Protein AF-A0A819Q298-F1 (afdb_monomer_lite)

Organism: NCBI:txid392033

Radius of gyration: 18.55 Å; chains: 1; bounding box: 56×36×44 Å

Foldseek 3Di:
DDDDDDDDPPPPDDDPPPQDAQDFFAAFQDDPVVPQAPQNPPPDAGKKKAKDWDCVFFPFKWKQFPVGIDGRIDHDHRVLDDDNVDPDPVPPRDGGDMDMDRPGGHAPDKIKIKMAIGTPPFDDDPVVCGRMDIDIDHHHDDDD

Sequence (144 aa):
MLSRNGLDPYVKSLNQYLRIVDFVPKPGYVSEDEHAFKSAQCRSSSSAIAYQADVDNIKNITYISENGHDNNCSSLETKWFPYENKKKRQDVYQAPYVWIQFNQVKPNVLINVICRVFDANINFDKKSSRALTRFQIYIKDIPK

InterPro domains:
  IPR000402 Sodium/potassium-transporting ATPase subunit beta [PF00287] (19-136)
  IPR000402 Sodium/potassium-transporting ATPase subunit beta [PTHR11523] (19-138)
  IPR038702 Sodium/potassium-transporting ATPase subunit beta superfamily [G3DSA:2.60.40.1660] (9-141)

pLDDT: mean 72.94, std 17.94, range [29.62, 95.0]

Secondary structure (DSSP, 8-state):
--------TT---S------BT----B----TTSTT---TT--SSSSEEEE-S-TTTB--EEEEETTEEESS-EE--GGG--B----STTS-------EEEESSB-TTSEEEEEEEEEBTT---BTTTTBTEEEEEEE------

Structure (mmCIF, N/CA/C/O backbone):
data_AF-A0A819Q298-F1
#
_entry.id   AF-A0A819Q298-F1
#
loop_
_atom_site.group_PDB
_atom_site.id
_atom_site.type_symbol
_atom_site.label_atom_id
_atom_site.label_alt_id
_atom_site.label_comp_id
_atom_site.label_asym_id
_atom_site.label_entity_id
_atom_site.label_seq_id
_atom_site.pdbx_PDB_ins_code
_atom_site.Cartn_x
_atom_site.Cartn_y
_atom_site.Cartn_z
_atom_site.occupancy
_atom_site.B_iso_or_equiv
_atom_site.auth_seq_id
_atom_site.auth_comp_id
_atom_site.auth_asym_id
_atom_site.auth_atom_id
_atom_site.pdbx_PDB_model_num
ATOM 1 N N . MET A 1 1 ? 41.895 -5.868 27.179 1.00 38.75 1 MET A N 1
ATOM 2 C CA . MET A 1 1 ? 41.358 -4.608 26.621 1.00 38.75 1 MET A CA 1
ATOM 3 C C . MET A 1 1 ? 39.848 -4.740 26.438 1.00 38.75 1 MET A C 1
ATOM 5 O O . MET A 1 1 ? 39.402 -5.482 25.576 1.00 38.75 1 MET A O 1
ATOM 9 N N . LEU A 1 2 ? 39.091 -4.076 27.316 1.00 29.62 2 LEU A N 1
ATOM 10 C CA . LEU A 1 2 ? 37.698 -3.621 27.133 1.00 29.62 2 LEU A CA 1
ATOM 11 C C . LEU A 1 2 ? 37.636 -2.710 25.876 1.00 29.62 2 LEU A C 1
ATOM 13 O O . LEU A 1 2 ? 38.669 -2.150 25.535 1.00 29.62 2 LEU A O 1
ATOM 17 N N . SER A 1 3 ? 36.549 -2.381 25.174 1.00 29.72 3 SER A N 1
ATOM 18 C CA . SER A 1 3 ? 35.118 -2.708 25.139 1.00 29.72 3 SER A CA 1
ATOM 19 C C . SER A 1 3 ? 34.510 -1.800 24.039 1.00 29.72 3 SER A C 1
ATOM 21 O O . SER A 1 3 ? 34.910 -0.647 23.952 1.00 29.72 3 SER A O 1
ATOM 23 N N . ARG A 1 4 ? 33.495 -2.302 23.312 1.00 35.47 4 ARG A N 1
ATOM 24 C CA . ARG A 1 4 ? 32.351 -1.598 22.669 1.00 35.47 4 ARG A CA 1
ATOM 25 C C . ARG A 1 4 ? 32.593 -0.475 21.642 1.00 35.47 4 ARG A C 1
ATOM 27 O O . ARG A 1 4 ? 33.089 0.593 21.960 1.00 35.47 4 ARG A O 1
ATOM 34 N N . ASN A 1 5 ? 32.046 -0.694 20.444 1.00 35.88 5 ASN A N 1
ATOM 35 C CA . ASN A 1 5 ? 30.831 -0.039 19.916 1.00 35.88 5 ASN A CA 1
ATOM 36 C C . ASN A 1 5 ? 30.351 -0.929 18.746 1.00 35.88 5 ASN A C 1
ATOM 38 O O . ASN A 1 5 ? 31.042 -1.049 17.746 1.00 35.88 5 ASN A O 1
ATOM 42 N N . GLY A 1 6 ? 29.289 -1.729 18.843 1.00 38.28 6 GLY A N 1
ATOM 43 C CA . GLY A 1 6 ? 27.960 -1.336 19.300 1.00 38.28 6 GLY A CA 1
ATOM 44 C C . GLY A 1 6 ? 27.120 -0.836 18.121 1.00 38.28 6 GLY A C 1
ATOM 45 O O . GLY A 1 6 ? 26.583 0.259 18.196 1.00 38.28 6 GLY A O 1
ATOM 46 N N . LEU A 1 7 ? 27.051 -1.595 17.020 1.00 33.22 7 LEU A N 1
ATOM 47 C CA . LEU A 1 7 ? 26.022 -1.390 16.001 1.00 33.22 7 LEU A CA 1
ATOM 48 C C . LEU A 1 7 ? 24.908 -2.394 16.267 1.00 33.22 7 LEU A C 1
ATOM 50 O O . LEU A 1 7 ? 25.016 -3.580 15.964 1.00 33.22 7 LEU A O 1
ATOM 54 N N . ASP A 1 8 ? 23.874 -1.882 16.915 1.00 36.47 8 ASP A N 1
ATOM 55 C CA . ASP A 1 8 ? 22.599 -2.540 17.122 1.00 36.47 8 ASP A CA 1
ATOM 56 C C . ASP A 1 8 ? 21.998 -2.970 15.762 1.00 36.47 8 ASP A C 1
ATOM 58 O O . ASP A 1 8 ? 21.780 -2.117 14.894 1.00 36.47 8 ASP A O 1
ATOM 62 N N . PRO A 1 9 ? 21.745 -4.269 15.512 1.00 38.41 9 PRO A N 1
ATOM 63 C CA . PRO A 1 9 ? 21.144 -4.724 14.260 1.00 38.41 9 PRO A CA 1
ATOM 64 C C . PRO A 1 9 ? 19.657 -4.343 14.118 1.00 38.41 9 PRO A C 1
ATOM 66 O O . PRO A 1 9 ? 19.080 -4.581 13.056 1.00 38.41 9 PRO A O 1
ATOM 69 N N . TYR A 1 10 ? 19.033 -3.734 15.134 1.00 34.03 10 TYR A N 1
ATOM 70 C CA . TYR A 1 10 ? 17.594 -3.451 15.154 1.00 34.03 10 TYR A CA 1
ATOM 71 C C . TYR A 1 10 ? 17.153 -2.094 14.574 1.00 34.03 10 TYR A C 1
ATOM 73 O O . TYR A 1 10 ? 15.957 -1.810 14.550 1.00 34.03 10 TYR A O 1
ATOM 81 N N . VAL A 1 11 ? 18.061 -1.285 14.008 1.00 34.00 11 VAL A N 1
ATOM 82 C CA . VAL A 1 11 ? 17.717 0.023 13.399 1.00 34.00 11 VAL A CA 1
ATOM 83 C C . VAL A 1 11 ? 18.190 0.137 11.939 1.00 34.00 11 VAL A C 1
ATOM 85 O O . VAL A 1 11 ? 18.736 1.147 11.508 1.00 34.00 11 VAL A O 1
ATOM 88 N N . LYS A 1 12 ? 17.921 -0.882 11.109 1.00 34.84 12 LYS A N 1
ATOM 89 C CA . LYS A 1 12 ? 17.693 -0.680 9.655 1.00 34.84 12 LYS A CA 1
ATOM 90 C C . LYS A 1 12 ? 16.211 -0.388 9.406 1.00 34.84 12 LYS A C 1
ATOM 92 O O . LYS A 1 12 ? 15.540 -1.028 8.600 1.00 34.84 12 LYS A O 1
ATOM 97 N N . SER A 1 13 ? 15.708 0.561 10.192 1.00 34.03 13 SER A N 1
ATOM 98 C CA . SER A 1 13 ? 14.355 1.084 10.141 1.00 34.03 13 SER A CA 1
ATOM 99 C C . SER A 1 13 ? 14.095 1.773 8.805 1.00 34.03 13 SER A C 1
ATOM 101 O O . SER A 1 13 ? 14.935 2.545 8.345 1.00 34.03 13 SER A O 1
ATOM 103 N N . LEU A 1 14 ? 12.879 1.564 8.297 1.00 33.03 14 LEU A N 1
ATOM 104 C CA . LEU A 1 14 ? 12.212 2.296 7.218 1.00 33.03 14 LEU A CA 1
ATOM 105 C C . LEU A 1 14 ? 12.690 1.946 5.806 1.00 33.03 14 LEU A C 1
ATOM 107 O O . LEU A 1 14 ? 13.688 2.465 5.322 1.00 33.03 14 LEU A O 1
ATOM 111 N N . ASN A 1 15 ? 11.898 1.094 5.142 1.00 38.88 15 ASN A N 1
ATOM 112 C CA . ASN A 1 15 ? 11.551 1.190 3.722 1.00 38.88 15 ASN A CA 1
ATOM 113 C C . ASN A 1 15 ? 12.543 2.014 2.889 1.00 38.88 15 ASN A C 1
ATOM 115 O O . ASN A 1 15 ? 12.305 3.185 2.593 1.00 38.88 15 ASN A O 1
ATOM 119 N N . GLN A 1 16 ? 13.646 1.387 2.473 1.00 42.81 16 GLN A N 1
ATOM 120 C CA . GLN A 1 16 ? 14.350 1.849 1.284 1.00 42.81 16 GLN A CA 1
ATOM 121 C C . GLN A 1 16 ? 13.300 1.938 0.177 1.00 42.81 16 GLN A C 1
ATOM 123 O O . GLN A 1 16 ? 12.761 0.910 -0.225 1.00 42.81 16 GLN A O 1
ATOM 128 N N . TYR A 1 17 ? 12.969 3.158 -0.252 1.00 56.78 17 TYR A N 1
ATOM 129 C CA . TYR A 1 17 ? 12.128 3.429 -1.414 1.00 56.78 17 TYR A CA 1
ATOM 130 C C . TYR A 1 17 ? 12.553 2.487 -2.537 1.00 56.78 17 TYR A C 1
ATOM 132 O O . TYR A 1 17 ? 13.643 2.653 -3.094 1.00 56.78 17 TYR A O 1
ATOM 140 N N . LEU A 1 18 ? 11.746 1.456 -2.798 1.00 68.25 18 LEU A N 1
ATOM 141 C CA . LEU A 1 18 ? 12.143 0.335 -3.639 1.00 68.25 18 LEU A CA 1
ATOM 142 C C . LEU A 1 18 ? 12.014 0.769 -5.101 1.00 68.25 18 LEU A C 1
ATOM 144 O O . LEU A 1 18 ? 11.052 0.466 -5.795 1.00 68.25 18 LEU A O 1
ATOM 148 N N . ARG A 1 19 ? 12.974 1.585 -5.534 1.00 76.81 19 ARG A N 1
ATOM 149 C CA . ARG A 1 19 ? 13.124 2.063 -6.903 1.00 76.81 19 ARG A CA 1
ATOM 150 C C . ARG A 1 19 ? 13.991 1.059 -7.643 1.00 76.81 19 ARG A C 1
ATOM 152 O O . ARG A 1 19 ? 15.206 1.028 -7.454 1.00 76.81 19 ARG A O 1
ATOM 159 N N . ILE A 1 20 ? 13.352 0.213 -8.440 1.00 81.38 20 ILE A N 1
ATOM 160 C CA . ILE A 1 20 ? 14.034 -0.766 -9.283 1.00 81.38 20 ILE A CA 1
ATOM 161 C C . ILE A 1 20 ? 14.233 -0.128 -10.655 1.00 81.38 20 ILE A C 1
ATOM 163 O O . ILE A 1 20 ? 13.277 0.361 -11.256 1.00 81.38 20 ILE A O 1
ATOM 167 N N . VAL A 1 21 ? 15.481 -0.099 -11.119 1.00 83.44 21 VAL A N 1
ATOM 168 C CA . VAL A 1 21 ? 15.818 0.454 -12.435 1.00 83.44 21 VAL A CA 1
ATOM 169 C C . VAL A 1 21 ? 15.146 -0.384 -13.520 1.00 83.44 21 VAL A C 1
ATOM 171 O O . VAL A 1 21 ? 15.132 -1.608 -13.410 1.00 83.44 21 VAL A O 1
ATOM 174 N N . ASP A 1 22 ? 14.552 0.274 -14.516 1.00 84.81 22 ASP A N 1
ATOM 175 C CA . ASP A 1 22 ? 13.871 -0.363 -15.658 1.00 84.81 22 ASP A CA 1
ATOM 176 C C . ASP A 1 22 ? 12.652 -1.234 -15.297 1.00 84.81 22 ASP A C 1
ATOM 178 O O . ASP A 1 22 ? 12.105 -1.952 -16.135 1.00 84.81 22 ASP A O 1
ATOM 182 N N . PHE A 1 23 ? 12.172 -1.158 -14.053 1.00 86.88 23 PHE A N 1
ATOM 183 C CA . PHE A 1 23 ? 10.970 -1.870 -13.637 1.00 86.88 23 PHE A CA 1
ATOM 184 C C . PHE A 1 23 ? 9.710 -1.160 -14.124 1.00 86.88 23 PHE A C 1
ATOM 186 O O . PHE A 1 23 ? 9.502 0.016 -13.831 1.00 86.88 23 PHE A O 1
ATOM 193 N N . VAL A 1 24 ? 8.836 -1.912 -14.793 1.00 86.50 24 VAL A N 1
ATOM 194 C CA . VAL A 1 24 ? 7.497 -1.470 -15.191 1.00 86.50 24 VAL A CA 1
ATOM 195 C C . VAL A 1 24 ? 6.469 -2.429 -14.584 1.00 86.50 24 VAL A C 1
ATOM 197 O O . VAL A 1 24 ? 6.523 -3.621 -14.903 1.00 86.50 24 VAL A O 1
ATOM 200 N N . PRO A 1 25 ? 5.553 -1.961 -13.716 1.00 84.50 25 PRO A N 1
ATOM 201 C CA . PRO A 1 25 ? 4.509 -2.803 -13.138 1.00 84.50 25 PRO A CA 1
ATOM 202 C C . PRO A 1 25 ? 3.559 -3.321 -14.225 1.00 84.50 25 PRO A C 1
ATOM 204 O O . PRO A 1 25 ? 3.208 -2.596 -15.159 1.00 84.50 25 PRO A O 1
ATOM 207 N N . LYS A 1 26 ? 3.149 -4.586 -14.116 1.00 83.00 26 LYS A N 1
ATOM 208 C CA . LYS A 1 26 ? 2.228 -5.259 -15.036 1.00 83.00 26 LYS A CA 1
ATOM 209 C C . LYS A 1 26 ? 0.943 -5.620 -14.286 1.00 83.00 26 LYS A C 1
ATOM 211 O O . LYS A 1 26 ? 0.956 -6.612 -13.566 1.00 83.00 26 LYS A O 1
ATOM 216 N N . PRO A 1 27 ? -0.176 -4.896 -14.481 1.00 73.06 27 PRO A N 1
ATOM 217 C CA . PRO A 1 27 ? -1.417 -5.130 -13.741 1.00 73.06 27 PRO A CA 1
ATOM 218 C C . PRO A 1 27 ? -1.710 -6.626 -13.543 1.00 73.06 27 PRO A C 1
ATOM 220 O O . PRO A 1 27 ? -1.835 -7.382 -14.508 1.00 73.06 27 PRO A O 1
ATOM 223 N N . GLY A 1 28 ? -1.712 -7.058 -12.282 1.00 66.44 28 GLY A N 1
ATOM 224 C CA . GLY A 1 28 ? -1.985 -8.437 -11.896 1.00 66.44 28 GLY A CA 1
ATOM 225 C C . GLY A 1 28 ? -3.461 -8.610 -11.573 1.00 66.44 28 GLY A C 1
ATOM 226 O O . GLY A 1 28 ? -4.100 -7.690 -11.068 1.00 66.44 28 GLY A O 1
ATOM 227 N N . TYR A 1 29 ? -4.001 -9.796 -11.838 1.00 62.81 29 TYR A N 1
ATOM 228 C CA . TYR A 1 29 ? -5.365 -10.129 -11.442 1.00 62.81 29 TYR A CA 1
ATOM 229 C C . TYR A 1 29 ? -5.362 -10.689 -10.022 1.00 62.81 29 TYR A C 1
ATOM 231 O O . TYR A 1 29 ? -4.627 -11.631 -9.727 1.00 62.81 29 TYR A O 1
ATOM 239 N N . VAL A 1 30 ? -6.198 -10.127 -9.149 1.00 59.31 30 VAL A N 1
ATOM 240 C CA . VAL A 1 30 ? -6.529 -10.762 -7.870 1.00 59.31 30 VAL A CA 1
ATOM 241 C C . VAL A 1 30 ? -7.690 -11.715 -8.139 1.00 59.31 30 VAL A C 1
ATOM 243 O O . VAL A 1 30 ? -8.779 -11.262 -8.489 1.00 59.31 30 VAL A O 1
ATOM 246 N N . SER A 1 31 ? -7.452 -13.025 -8.062 1.00 54.12 31 SER A N 1
ATOM 247 C CA . SER A 1 31 ? -8.521 -14.019 -8.193 1.00 54.12 31 SER A CA 1
ATOM 248 C C . SER A 1 31 ? -9.447 -13.963 -6.978 1.00 54.12 31 SER A C 1
ATOM 250 O O . SER A 1 31 ? -8.986 -13.759 -5.854 1.00 54.12 31 SER A O 1
ATOM 252 N N . GLU A 1 32 ? -10.745 -14.183 -7.198 1.00 53.81 32 GLU A N 1
ATOM 253 C CA . GLU A 1 32 ? -11.782 -14.168 -6.149 1.00 53.81 32 GLU A CA 1
ATOM 254 C C . GLU A 1 32 ? -11.521 -15.212 -5.038 1.00 53.81 32 GLU A C 1
ATOM 256 O O . GLU A 1 32 ? -11.969 -15.037 -3.906 1.00 53.81 32 GLU A O 1
ATOM 261 N N . ASP A 1 33 ? -10.711 -16.236 -5.332 1.00 49.94 33 ASP A N 1
ATOM 262 C CA . ASP A 1 33 ? -10.357 -17.338 -4.427 1.00 49.94 33 ASP A CA 1
ATOM 263 C C . ASP A 1 33 ? -9.322 -16.982 -3.336 1.00 49.94 33 ASP A C 1
ATOM 265 O O . ASP A 1 33 ? -9.102 -17.770 -2.411 1.00 49.94 33 ASP A O 1
ATOM 269 N N . GLU A 1 34 ? -8.689 -15.796 -3.366 1.00 54.84 34 GLU A N 1
ATOM 270 C CA . GLU A 1 34 ? -7.974 -15.278 -2.184 1.00 54.84 34 GLU A CA 1
ATOM 271 C C . GLU A 1 34 ? -9.014 -14.761 -1.159 1.00 54.84 34 GLU A C 1
ATOM 273 O O . GLU A 1 34 ? -9.201 -13.560 -0.970 1.00 54.84 34 GLU A O 1
ATOM 278 N N . HIS A 1 35 ? -9.688 -15.722 -0.507 1.00 42.50 35 HIS A N 1
ATOM 279 C CA . HIS A 1 35 ? -10.862 -15.712 0.392 1.00 42.50 35 HIS A CA 1
ATOM 280 C C . HIS A 1 35 ? -11.024 -14.619 1.480 1.00 42.50 35 HIS A C 1
ATOM 282 O O . HIS A 1 35 ? -11.923 -14.722 2.314 1.00 42.50 35 HIS A O 1
ATOM 288 N N . ALA A 1 36 ? -10.214 -13.566 1.522 1.00 46.66 36 ALA A N 1
ATOM 289 C CA . ALA A 1 36 ? -10.328 -12.492 2.512 1.00 46.66 36 ALA A CA 1
ATOM 290 C C . ALA A 1 36 ? -10.348 -11.078 1.915 1.00 46.66 36 ALA A C 1
ATOM 292 O O . ALA A 1 36 ? -10.537 -10.114 2.657 1.00 46.66 36 ALA A O 1
ATOM 293 N N . PHE A 1 37 ? -10.161 -10.921 0.603 1.00 51.44 37 PHE A N 1
ATOM 294 C CA . PHE A 1 37 ? -10.087 -9.600 -0.007 1.00 51.44 37 PHE A CA 1
ATOM 295 C C . PHE A 1 37 ? -11.408 -9.207 -0.673 1.00 51.44 37 PHE A C 1
ATOM 297 O O . PHE A 1 37 ? -11.840 -9.813 -1.648 1.00 51.44 37 PHE A O 1
ATOM 304 N N . LYS A 1 38 ? -12.011 -8.099 -0.223 1.00 49.09 38 LYS A N 1
ATOM 305 C CA . LYS A 1 38 ? -13.058 -7.374 -0.971 1.00 49.09 38 LYS A CA 1
ATOM 306 C C . LYS A 1 38 ? -12.473 -6.654 -2.209 1.00 49.09 38 LYS A C 1
ATOM 308 O O . LYS A 1 38 ? -12.834 -5.520 -2.493 1.00 49.09 38 LYS A O 1
ATOM 313 N N . SER A 1 39 ? -11.520 -7.260 -2.922 1.00 47.03 39 SER A N 1
ATOM 314 C CA . SER A 1 39 ? -10.689 -6.597 -3.943 1.00 47.03 39 SER A CA 1
ATOM 315 C C . SER A 1 39 ? -11.086 -6.911 -5.387 1.00 47.03 39 SER A C 1
ATOM 317 O O . SER A 1 39 ? -10.277 -6.722 -6.293 1.00 47.03 39 SER A O 1
ATOM 319 N N . ALA A 1 40 ? -12.310 -7.372 -5.649 1.00 45.50 40 ALA A N 1
ATOM 320 C CA . ALA A 1 40 ? -12.727 -7.787 -6.995 1.00 45.50 40 ALA A CA 1
ATOM 321 C C . ALA A 1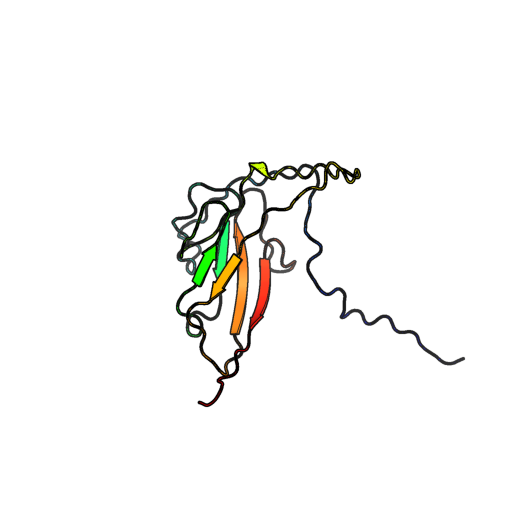 40 ? -12.743 -6.654 -8.058 1.00 45.50 40 ALA A C 1
ATOM 323 O O . ALA A 1 40 ? -13.035 -6.914 -9.229 1.00 45.50 40 ALA A O 1
ATOM 324 N N . GLN A 1 41 ? -12.430 -5.404 -7.689 1.00 52.31 41 GLN A N 1
ATOM 325 C CA . GLN A 1 41 ? -12.636 -4.227 -8.540 1.00 52.31 41 GLN A CA 1
ATOM 326 C C . GLN A 1 41 ? -11.402 -3.390 -8.895 1.00 52.31 41 GLN A C 1
ATOM 328 O O . GLN A 1 41 ? -11.547 -2.391 -9.590 1.00 52.31 41 GLN A O 1
ATOM 333 N N . CYS A 1 42 ? -10.183 -3.823 -8.574 1.00 57.84 42 CYS A N 1
ATOM 334 C CA . CYS A 1 42 ? -8.964 -3.148 -9.053 1.00 57.84 42 CYS A CA 1
ATOM 335 C C . CYS A 1 42 ? -8.618 -3.611 -10.478 1.00 57.84 42 CYS A C 1
ATOM 337 O O . CYS A 1 42 ? -7.551 -4.163 -10.726 1.00 57.84 42 CYS A O 1
ATOM 339 N N . ARG A 1 43 ? -9.575 -3.518 -11.408 1.00 53.31 43 ARG A N 1
ATOM 340 C CA . ARG A 1 43 ? -9.515 -4.226 -12.699 1.00 53.31 43 ARG A CA 1
ATOM 341 C C . ARG A 1 43 ? -8.699 -3.513 -13.781 1.00 53.31 43 ARG A C 1
ATOM 343 O O . ARG A 1 43 ? -8.479 -4.110 -14.829 1.00 53.31 43 ARG A O 1
ATOM 350 N N . SER A 1 44 ? -8.267 -2.268 -13.575 1.00 51.47 44 SER A N 1
ATOM 351 C CA . SER A 1 44 ? -7.800 -1.430 -14.692 1.00 51.47 44 SER A CA 1
ATOM 352 C C . SER A 1 44 ? -6.524 -0.632 -14.457 1.00 51.47 44 SER A C 1
ATOM 354 O O . SER A 1 44 ? -6.145 0.145 -15.331 1.00 51.47 44 SER A O 1
ATOM 356 N N . SER A 1 45 ? -5.847 -0.782 -13.323 1.00 51.09 45 SER A N 1
ATOM 357 C CA . SER A 1 45 ? -4.701 0.070 -13.012 1.00 51.09 45 SER A CA 1
ATOM 358 C C . SER A 1 45 ? -3.539 -0.711 -12.410 1.00 51.09 45 SER A C 1
ATOM 360 O O . SER A 1 45 ? -3.700 -1.710 -11.712 1.00 51.09 45 SER A O 1
ATOM 362 N N . SER A 1 46 ? -2.335 -0.285 -12.778 1.00 62.66 46 SER A N 1
ATOM 363 C CA . SER A 1 46 ? -1.060 -0.872 -12.368 1.00 62.66 46 SER A CA 1
ATOM 364 C C . SER A 1 46 ? -0.920 -0.946 -10.845 1.00 62.66 46 SER A C 1
ATOM 366 O O . SER A 1 46 ? -1.392 -0.060 -10.136 1.00 62.66 46 SER A O 1
ATOM 368 N N . SER A 1 47 ? -0.279 -2.025 -10.370 1.00 61.91 47 SER A N 1
ATOM 369 C CA . SER A 1 47 ? -0.039 -2.371 -8.961 1.00 61.91 47 SER A CA 1
ATOM 370 C C . SER A 1 47 ? -1.180 -1.993 -7.999 1.00 61.91 47 SER A C 1
ATOM 372 O O . SER A 1 47 ? -1.208 -0.890 -7.451 1.00 61.91 47 SER A O 1
ATOM 374 N N . ALA A 1 48 ? -2.098 -2.926 -7.740 1.00 63.25 48 ALA A N 1
ATOM 375 C CA . ALA A 1 48 ? -3.198 -2.690 -6.805 1.00 63.25 48 ALA A CA 1
ATOM 376 C C . ALA A 1 48 ? -2.726 -2.836 -5.353 1.00 63.25 48 ALA A C 1
ATOM 378 O O . ALA A 1 48 ? -2.050 -3.809 -5.023 1.00 63.25 48 ALA A O 1
ATOM 379 N N . ILE A 1 49 ? -3.093 -1.906 -4.469 1.00 67.06 49 ILE A N 1
ATOM 380 C CA . ILE A 1 49 ? -2.824 -2.020 -3.028 1.00 67.06 49 ILE A CA 1
ATOM 381 C C . ILE A 1 49 ? -4.103 -2.444 -2.320 1.00 67.06 49 ILE A C 1
ATOM 383 O O . ILE A 1 49 ? -5.099 -1.724 -2.387 1.00 67.06 49 ILE A O 1
ATOM 387 N N . ALA A 1 50 ? -4.061 -3.568 -1.606 1.00 63.22 50 ALA A N 1
ATOM 388 C CA . ALA A 1 50 ? -5.163 -4.001 -0.755 1.00 63.22 50 ALA A CA 1
ATOM 389 C C . ALA A 1 50 ? -4.708 -4.260 0.687 1.00 63.22 50 ALA A C 1
ATOM 391 O O . ALA A 1 50 ? -3.533 -4.506 0.974 1.00 63.22 50 ALA A O 1
ATOM 392 N N . TYR A 1 51 ? -5.663 -4.163 1.607 1.00 70.94 51 TYR A N 1
ATOM 393 C CA . TYR A 1 51 ? -5.457 -4.281 3.048 1.00 70.94 51 TYR A CA 1
ATOM 394 C C . TYR A 1 51 ? -5.976 -5.625 3.560 1.00 70.94 51 TYR A C 1
ATOM 396 O O . TYR A 1 51 ? -7.067 -6.050 3.189 1.00 70.94 51 TYR A O 1
ATOM 404 N N . GLN A 1 52 ? -5.224 -6.259 4.455 1.00 63.41 52 GLN A N 1
ATOM 405 C CA . GLN A 1 52 ? -5.678 -7.432 5.200 1.00 63.41 52 GLN A CA 1
ATOM 406 C C . GLN A 1 52 ? -5.257 -7.285 6.651 1.00 63.41 52 GLN A C 1
ATOM 408 O O . GLN A 1 52 ? -4.144 -7.638 7.033 1.00 63.41 52 GLN A O 1
ATOM 413 N N . ALA A 1 53 ? -6.125 -6.734 7.476 1.00 65.62 53 ALA A N 1
ATOM 414 C CA . ALA A 1 53 ? -5.818 -6.590 8.884 1.00 65.62 53 ALA A CA 1
ATOM 415 C C . ALA A 1 53 ? -7.088 -6.582 9.723 1.00 65.62 53 ALA A C 1
ATOM 417 O O . ALA A 1 53 ? -8.152 -6.829 9.173 1.00 65.62 53 ALA A O 1
ATOM 418 N N . ASP A 1 54 ? -6.919 -6.409 11.033 1.00 72.31 54 ASP A N 1
ATOM 419 C CA . ASP A 1 54 ? -7.903 -6.538 12.112 1.00 72.31 54 ASP A CA 1
ATOM 420 C C . ASP A 1 54 ? -9.264 -5.883 11.787 1.00 72.31 54 ASP A C 1
ATOM 422 O O . ASP A 1 54 ? -9.557 -4.744 12.166 1.00 72.31 54 ASP A O 1
ATOM 426 N N . VAL A 1 55 ? -10.072 -6.620 11.017 1.00 74.88 55 VAL A N 1
ATOM 427 C CA . VAL A 1 55 ? -11.301 -6.149 10.359 1.00 74.88 55 VAL A CA 1
ATOM 428 C C . VAL A 1 55 ? -12.362 -5.727 11.368 1.00 74.88 55 VAL A C 1
ATOM 430 O O . VAL A 1 55 ? -13.233 -4.920 11.054 1.00 74.88 55 VAL A O 1
ATOM 433 N N . ASP A 1 56 ? -12.258 -6.228 12.596 1.00 82.81 56 ASP A N 1
ATOM 434 C CA . ASP A 1 56 ? -13.171 -5.906 13.684 1.00 82.81 56 ASP A CA 1
ATOM 435 C C . ASP A 1 56 ? -12.862 -4.535 14.305 1.00 82.81 56 ASP A C 1
ATOM 437 O O . ASP A 1 56 ? -13.748 -3.877 14.860 1.00 82.81 56 ASP A O 1
ATOM 441 N N . ASN A 1 57 ? -11.612 -4.072 14.190 1.00 88.19 57 ASN A N 1
ATOM 442 C CA . ASN A 1 57 ? -11.134 -2.830 14.795 1.00 88.19 57 ASN A CA 1
ATOM 443 C C . ASN A 1 57 ? -11.005 -1.667 13.795 1.00 88.19 57 ASN A C 1
ATOM 445 O O . ASN A 1 57 ? -10.891 -0.513 14.223 1.00 88.19 57 ASN A O 1
ATOM 449 N N . ILE A 1 58 ? -11.081 -1.941 12.486 1.00 86.31 58 ILE A N 1
ATOM 450 C CA . ILE A 1 58 ? -11.146 -0.936 11.416 1.00 86.31 58 ILE A CA 1
ATOM 451 C C . ILE A 1 58 ? -12.363 -1.209 10.529 1.00 86.31 58 ILE A C 1
ATOM 453 O O . ILE A 1 58 ? -12.376 -2.154 9.748 1.00 86.31 58 ILE A O 1
ATOM 457 N N . LYS A 1 59 ? -13.375 -0.336 10.595 1.00 82.19 59 LYS A N 1
ATOM 458 C CA . LYS A 1 59 ? -14.639 -0.544 9.861 1.00 82.19 59 LYS A CA 1
ATOM 459 C C . LYS A 1 59 ? -14.645 0.010 8.439 1.00 82.19 59 LYS A C 1
ATOM 461 O O . LYS A 1 59 ? -15.360 -0.511 7.589 1.00 82.19 59 LYS A O 1
ATOM 466 N N . ASN A 1 60 ? -13.900 1.087 8.190 1.00 84.19 60 ASN A N 1
ATOM 467 C CA . ASN A 1 60 ? -13.889 1.754 6.892 1.00 84.19 60 ASN A CA 1
ATOM 468 C C . ASN A 1 60 ? -12.496 2.294 6.558 1.00 84.19 60 ASN A C 1
ATOM 470 O O . ASN A 1 60 ? -11.879 2.990 7.373 1.00 84.19 60 ASN A O 1
ATOM 474 N N . ILE A 1 61 ? -12.040 1.982 5.348 1.00 85.19 61 ILE A N 1
ATOM 475 C CA . ILE A 1 61 ? -10.752 2.384 4.794 1.00 85.19 61 ILE A CA 1
ATOM 476 C C . ILE A 1 61 ? -11.023 3.053 3.455 1.00 85.19 61 ILE A C 1
ATOM 478 O O . ILE A 1 61 ? -11.701 2.483 2.606 1.00 85.19 61 ILE A O 1
ATOM 482 N N . THR A 1 62 ? -10.471 4.246 3.270 1.00 88.12 62 THR A N 1
ATOM 483 C CA . THR A 1 62 ? -10.483 4.936 1.983 1.00 88.12 62 THR A CA 1
ATOM 484 C C . THR A 1 62 ? -9.073 4.964 1.426 1.00 88.12 62 THR A C 1
ATOM 486 O O . THR A 1 62 ? -8.119 5.350 2.103 1.00 88.12 62 THR A O 1
ATOM 489 N N . TYR A 1 63 ? -8.952 4.550 0.178 1.00 87.06 63 TYR A N 1
ATOM 490 C CA . TYR A 1 63 ? -7.735 4.599 -0.602 1.00 87.06 63 TYR A CA 1
ATOM 491 C C . TYR A 1 63 ? -7.739 5.857 -1.456 1.00 87.06 63 TYR A C 1
ATOM 493 O O . TYR A 1 63 ? -8.762 6.229 -2.028 1.00 87.06 63 TYR A O 1
ATOM 501 N N . ILE A 1 64 ? -6.591 6.519 -1.528 1.00 89.19 64 ILE A N 1
ATOM 502 C CA . ILE A 1 64 ? -6.421 7.756 -2.284 1.00 89.19 64 ILE A CA 1
ATOM 503 C C . ILE A 1 64 ? -5.223 7.576 -3.210 1.00 89.19 64 ILE A C 1
ATOM 505 O O . ILE A 1 64 ? -4.127 7.221 -2.765 1.00 89.19 64 ILE A O 1
ATOM 509 N N . SER A 1 65 ? -5.443 7.822 -4.495 1.00 87.56 65 SER A N 1
ATOM 510 C CA . SER A 1 65 ? -4.424 7.814 -5.546 1.00 87.56 65 SER A CA 1
ATOM 511 C C . SER A 1 65 ? -4.581 9.037 -6.441 1.00 87.56 65 SER A C 1
ATOM 513 O O . SER A 1 65 ? -5.520 9.814 -6.290 1.00 87.56 65 SER A O 1
ATOM 515 N N . GLU A 1 66 ? -3.678 9.186 -7.406 1.00 84.50 66 GLU A N 1
ATOM 516 C CA . GLU A 1 66 ? -3.762 10.233 -8.428 1.00 84.50 66 GLU A CA 1
ATOM 517 C C . GLU A 1 66 ? -5.070 10.172 -9.244 1.00 84.50 66 GLU A C 1
ATOM 519 O O . GLU A 1 6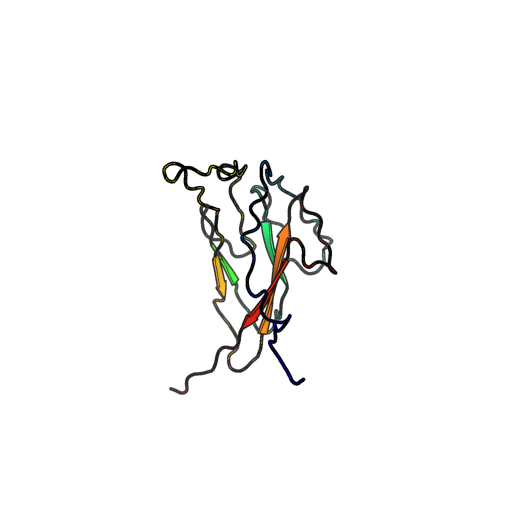6 ? -5.615 11.210 -9.608 1.00 84.50 66 GLU A O 1
ATOM 524 N N . ASN A 1 67 ? -5.637 8.973 -9.426 1.00 78.62 67 ASN A N 1
ATOM 525 C CA . ASN A 1 67 ? -6.890 8.755 -10.159 1.00 78.62 67 ASN A CA 1
ATOM 526 C C . ASN A 1 67 ? -8.163 8.973 -9.318 1.00 78.62 67 ASN A C 1
ATOM 528 O O . ASN A 1 67 ? -9.268 8.802 -9.832 1.00 78.62 67 ASN A O 1
ATOM 532 N N . GLY A 1 68 ? -8.033 9.329 -8.034 1.00 84.25 68 GLY A N 1
ATOM 533 C CA . GLY A 1 68 ? -9.159 9.606 -7.139 1.00 84.25 68 GLY A CA 1
ATOM 534 C C . GLY A 1 68 ? -9.235 8.696 -5.912 1.00 84.25 68 GLY A C 1
ATOM 535 O O . GLY A 1 68 ? -8.226 8.161 -5.438 1.00 84.25 68 GLY A O 1
ATOM 536 N N . HIS A 1 69 ? -10.453 8.573 -5.376 1.00 84.81 69 HIS A N 1
ATOM 537 C CA . HIS A 1 69 ? -10.758 7.877 -4.125 1.00 84.81 69 HIS A CA 1
ATOM 538 C C . HIS A 1 69 ? -11.573 6.605 -4.377 1.00 84.81 69 HIS A C 1
ATOM 540 O O . HIS A 1 69 ? -12.561 6.642 -5.107 1.00 84.81 69 HIS A O 1
ATOM 546 N N . ASP A 1 70 ? -11.205 5.511 -3.717 1.00 81.31 70 ASP A N 1
ATOM 547 C CA . ASP A 1 70 ? -11.910 4.226 -3.785 1.00 81.31 70 ASP A CA 1
ATOM 548 C C . ASP A 1 70 ? -11.884 3.565 -2.390 1.00 81.31 70 ASP A C 1
ATOM 550 O O . ASP A 1 70 ? -10.979 3.805 -1.592 1.00 81.31 70 ASP A O 1
ATOM 554 N N . ASN A 1 71 ? -12.901 2.775 -2.045 1.00 79.00 71 ASN A N 1
ATOM 555 C CA . ASN A 1 71 ? -12.999 2.083 -0.751 1.00 79.00 71 ASN A CA 1
ATOM 556 C C . ASN A 1 71 ? -12.574 0.603 -0.823 1.00 79.00 71 ASN A C 1
ATOM 558 O O . ASN A 1 71 ? -12.539 -0.080 0.198 1.00 79.00 71 ASN A O 1
ATOM 562 N N . ASN A 1 72 ? -12.248 0.103 -2.013 1.00 77.88 72 ASN A N 1
ATOM 563 C CA . ASN A 1 72 ? -11.848 -1.276 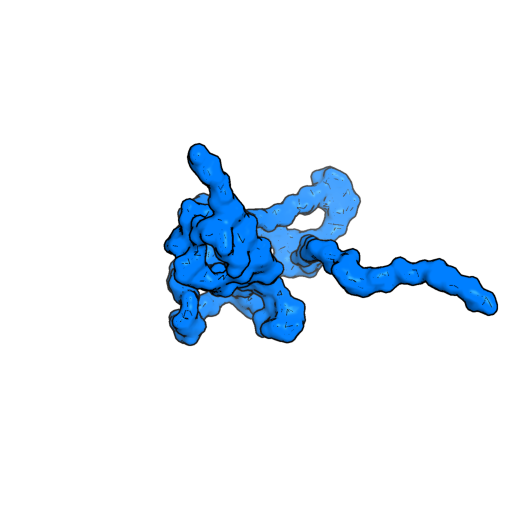-2.260 1.00 77.88 72 ASN A CA 1
ATOM 564 C C . ASN A 1 72 ? -10.330 -1.405 -2.431 1.00 77.88 72 ASN A C 1
ATOM 566 O O . ASN A 1 72 ? -9.743 -2.361 -1.921 1.00 77.88 72 ASN A O 1
ATOM 570 N N . CYS A 1 73 ? -9.687 -0.468 -3.136 1.00 79.12 73 CYS A N 1
ATOM 571 C CA . CYS A 1 73 ? -8.239 -0.483 -3.347 1.00 79.12 73 CYS A CA 1
ATOM 572 C C . CYS A 1 73 ? -7.676 0.821 -3.908 1.00 79.12 73 CYS A C 1
ATOM 574 O O . CYS A 1 73 ? -8.405 1.739 -4.253 1.00 79.12 73 CYS A O 1
ATOM 576 N N . SER A 1 74 ? -6.350 0.874 -4.029 1.00 83.12 74 SER A N 1
ATOM 577 C CA . SER A 1 74 ? -5.630 1.941 -4.727 1.00 83.12 74 SER A CA 1
ATOM 578 C C . SER A 1 74 ? -4.781 1.403 -5.869 1.00 83.12 74 SER A C 1
ATOM 580 O O . SER A 1 74 ? -4.505 0.205 -5.911 1.00 83.12 74 SER A O 1
ATOM 582 N N . SER A 1 75 ? -4.271 2.294 -6.717 1.00 84.00 75 SER A N 1
ATOM 583 C CA . SER A 1 75 ? -3.355 1.946 -7.804 1.00 84.00 75 SER A CA 1
ATOM 584 C C . SER A 1 75 ? -2.253 2.971 -8.020 1.00 84.00 75 SER A C 1
ATOM 586 O O . SER A 1 75 ? -2.429 4.150 -7.712 1.00 84.00 75 SER A O 1
ATOM 588 N N . LEU A 1 76 ? -1.145 2.519 -8.604 1.00 84.88 76 LEU A N 1
ATOM 589 C CA . LEU A 1 76 ? -0.039 3.366 -9.046 1.00 84.88 76 LEU A CA 1
ATOM 590 C C . LEU A 1 76 ? -0.077 3.484 -10.568 1.00 84.88 76 LEU A C 1
ATOM 592 O O . LEU A 1 76 ? -0.124 2.471 -11.258 1.00 84.88 76 LEU A O 1
ATOM 596 N N . GLU A 1 77 ? -0.028 4.690 -11.125 1.00 83.06 77 GLU A N 1
ATOM 597 C CA . GLU A 1 77 ? -0.032 4.855 -12.582 1.00 83.06 77 GLU A CA 1
ATOM 598 C C . GLU A 1 77 ? 1.294 4.411 -13.220 1.00 83.06 77 GLU A C 1
ATOM 600 O O . GLU A 1 77 ? 2.376 4.783 -12.760 1.00 83.06 77 GLU A O 1
ATOM 605 N N . THR A 1 78 ? 1.223 3.659 -14.326 1.00 83.25 78 THR A N 1
ATOM 606 C C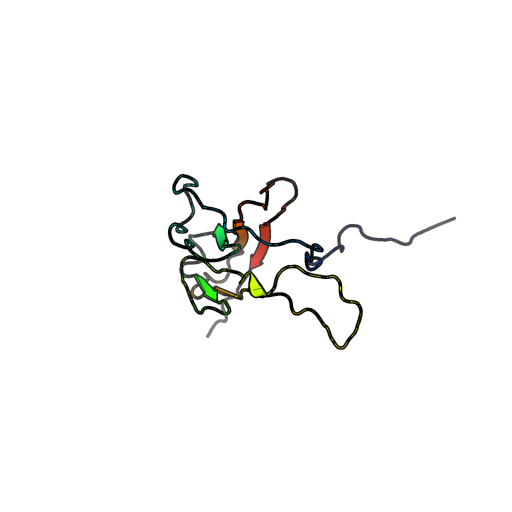A . THR A 1 78 ? 2.403 3.195 -15.077 1.00 83.25 78 THR A CA 1
ATOM 607 C C . THR A 1 78 ? 3.226 4.334 -15.663 1.00 83.25 78 THR A C 1
ATOM 609 O O . THR A 1 78 ? 4.409 4.130 -15.901 1.00 83.25 78 THR A O 1
ATOM 612 N N . LYS A 1 79 ? 2.645 5.527 -15.871 1.00 86.38 79 LYS A N 1
ATOM 613 C CA . LYS A 1 79 ? 3.354 6.692 -16.434 1.00 86.38 79 LYS A CA 1
ATOM 614 C C . LYS A 1 79 ? 4.566 7.123 -15.604 1.00 86.38 79 LYS A C 1
ATOM 616 O O . LYS A 1 79 ? 5.469 7.766 -16.126 1.00 86.38 79 LYS A O 1
ATOM 621 N N . TRP A 1 80 ? 4.583 6.764 -14.320 1.00 86.69 80 TRP A N 1
ATOM 622 C CA . TRP A 1 80 ? 5.704 7.012 -13.419 1.00 86.69 80 TRP A CA 1
ATOM 623 C C . TRP A 1 80 ? 6.814 5.965 -13.533 1.00 86.69 80 TRP A C 1
ATOM 625 O O . TRP A 1 80 ? 7.801 6.060 -12.821 1.00 86.69 80 TRP A O 1
ATOM 635 N N . PHE A 1 81 ? 6.675 4.961 -14.396 1.00 87.31 81 PHE A N 1
ATOM 636 C CA . PHE A 1 81 ? 7.636 3.882 -14.583 1.00 87.31 81 PHE A CA 1
ATOM 637 C C . PHE A 1 81 ? 8.105 3.835 -16.050 1.00 87.31 81 PHE A C 1
ATOM 639 O O . PHE A 1 81 ? 7.328 4.154 -16.950 1.00 87.31 81 PHE A O 1
ATOM 646 N N . PRO A 1 82 ? 9.345 3.395 -16.325 1.00 88.56 82 PRO A N 1
ATOM 647 C CA . PRO A 1 82 ? 10.331 2.905 -15.367 1.00 88.56 82 PRO A CA 1
ATOM 648 C C . PRO A 1 82 ? 11.105 4.009 -14.634 1.00 88.56 82 PRO A C 1
ATOM 650 O O . PRO A 1 82 ? 11.202 5.153 -15.070 1.00 88.56 82 PRO A O 1
ATOM 653 N N . TYR A 1 83 ? 11.727 3.634 -13.515 1.00 86.50 83 TYR A N 1
ATOM 654 C CA . TYR A 1 83 ? 12.741 4.465 -12.873 1.00 86.50 83 TYR A CA 1
ATOM 655 C C . TYR A 1 83 ? 14.075 4.345 -13.623 1.00 86.50 83 TYR A C 1
ATOM 657 O O . TYR A 1 83 ? 14.687 3.284 -13.632 1.00 86.50 83 TYR A O 1
ATOM 665 N N . GLU A 1 84 ? 14.574 5.441 -14.194 1.00 86.81 84 GLU A N 1
ATOM 666 C CA . GLU A 1 84 ? 15.801 5.440 -15.019 1.00 86.81 84 GLU A CA 1
ATOM 667 C C . GLU A 1 84 ? 17.089 5.784 -14.236 1.00 86.81 84 GLU A C 1
ATOM 669 O O . GLU A 1 84 ? 18.138 6.046 -14.819 1.00 86.81 84 GLU A O 1
ATOM 674 N N . ASN A 1 85 ? 17.038 5.847 -12.898 1.00 81.06 85 ASN A N 1
ATOM 675 C CA . ASN A 1 85 ? 18.188 6.192 -12.042 1.00 81.06 85 ASN A CA 1
ATOM 676 C C . ASN A 1 85 ? 18.935 7.484 -12.432 1.00 81.06 85 ASN A C 1
ATOM 678 O O . ASN A 1 85 ? 20.158 7.591 -12.275 1.00 81.06 85 ASN A O 1
ATOM 682 N N . LYS A 1 86 ? 18.200 8.482 -12.938 1.00 78.62 86 LYS A N 1
ATOM 683 C CA . LYS A 1 86 ? 18.774 9.769 -13.341 1.00 78.62 86 LYS A CA 1
ATOM 684 C C . LYS A 1 86 ? 19.413 10.460 -12.137 1.00 78.62 86 LYS A C 1
ATOM 686 O O . LYS A 1 86 ? 18.771 10.718 -11.124 1.00 78.62 86 LYS A O 1
ATOM 691 N N . LYS A 1 87 ? 20.709 10.763 -12.262 1.00 68.88 87 LYS A N 1
ATOM 692 C CA . LYS A 1 87 ? 21.524 11.397 -11.207 1.00 68.88 87 LYS A CA 1
ATOM 693 C C . LYS A 1 87 ? 21.483 12.928 -11.241 1.00 68.88 87 LYS A C 1
ATOM 695 O O . LYS A 1 87 ? 21.997 13.572 -10.330 1.00 68.88 87 LYS A O 1
ATOM 700 N N . LYS A 1 88 ? 20.930 13.525 -12.301 1.00 73.88 88 LYS A N 1
ATOM 701 C CA . LYS A 1 88 ? 20.879 14.982 -12.465 1.00 73.88 88 LYS A CA 1
ATOM 702 C C . LYS A 1 88 ? 19.718 15.563 -11.661 1.00 73.88 88 LYS A C 1
ATOM 704 O O . LYS A 1 88 ? 18.596 15.081 -11.739 1.00 73.88 88 LYS A O 1
ATOM 709 N N . ARG A 1 89 ? 19.981 16.657 -10.939 1.00 63.06 89 ARG A N 1
ATOM 710 C CA . ARG A 1 89 ? 18.998 17.367 -10.096 1.00 63.06 89 ARG A CA 1
ATOM 711 C C . ARG A 1 89 ? 17.839 18.001 -10.887 1.00 63.06 89 ARG A C 1
ATOM 713 O O . ARG A 1 89 ? 16.841 18.378 -10.293 1.00 63.06 89 ARG A O 1
ATOM 720 N N . GLN A 1 90 ? 17.978 18.147 -12.201 1.00 68.12 90 GLN A N 1
ATOM 721 C CA . GLN A 1 90 ? 16.924 18.664 -13.082 1.00 68.12 90 GLN A CA 1
ATOM 722 C C . GLN A 1 90 ? 15.908 17.576 -13.470 1.00 68.12 90 GLN A C 1
ATOM 724 O O . GLN A 1 90 ? 14.783 17.905 -13.816 1.00 68.12 90 GLN A O 1
ATOM 729 N N . ASP A 1 91 ? 16.274 16.299 -13.306 1.00 74.56 91 ASP A N 1
ATOM 730 C CA . ASP A 1 91 ? 15.458 15.126 -13.633 1.00 74.56 91 ASP A CA 1
ATOM 731 C C . ASP A 1 91 ? 15.167 14.306 -12.365 1.00 74.56 91 ASP A C 1
ATOM 733 O O . ASP A 1 91 ? 15.366 13.087 -12.323 1.00 74.56 91 ASP A O 1
ATOM 737 N N . VAL A 1 92 ? 14.773 14.979 -11.277 1.00 80.00 92 VAL A N 1
ATOM 738 C CA . VAL A 1 92 ? 14.466 14.291 -10.016 1.00 80.00 92 VAL A CA 1
ATOM 739 C C . VAL A 1 92 ? 13.201 13.472 -10.208 1.00 80.00 92 VAL A C 1
ATOM 741 O O . VAL A 1 92 ? 12.094 14.002 -10.237 1.00 80.00 92 VAL A O 1
ATOM 744 N N . TYR A 1 93 ? 13.389 12.162 -10.316 1.00 83.12 93 TYR A N 1
ATOM 745 C CA . TYR A 1 93 ? 12.305 11.196 -10.329 1.00 83.12 93 TYR A CA 1
ATOM 746 C C . TYR A 1 93 ? 11.397 11.370 -9.108 1.00 83.12 93 TYR A C 1
ATOM 748 O O . TYR A 1 93 ? 11.860 11.291 -7.964 1.00 83.12 93 TYR A O 1
ATOM 756 N N . GLN A 1 94 ? 10.104 11.551 -9.361 1.00 83.81 94 GLN A N 1
ATOM 757 C CA . GLN A 1 94 ? 9.066 11.564 -8.340 1.00 83.81 94 GLN A CA 1
ATOM 758 C C . GLN A 1 94 ? 8.384 10.199 -8.341 1.00 83.81 94 GLN A C 1
ATOM 760 O O . GLN A 1 94 ? 7.770 9.805 -9.327 1.00 83.81 94 GLN A O 1
ATOM 765 N N . ALA A 1 95 ? 8.545 9.449 -7.251 1.00 83.88 95 ALA A N 1
ATOM 766 C CA . ALA A 1 95 ? 7.854 8.177 -7.102 1.00 83.88 95 ALA A CA 1
ATOM 767 C C . ALA A 1 95 ? 6.347 8.425 -6.916 1.00 83.88 95 ALA A C 1
ATOM 769 O O . ALA A 1 95 ? 5.989 9.377 -6.219 1.00 83.88 95 ALA A O 1
ATOM 770 N N . PRO A 1 96 ? 5.473 7.576 -7.480 1.00 86.44 96 PRO A N 1
ATOM 771 C CA . PRO A 1 96 ? 4.047 7.667 -7.214 1.00 86.44 96 PRO A CA 1
ATOM 772 C C . PRO A 1 96 ? 3.753 7.258 -5.767 1.00 86.44 96 PRO A C 1
ATOM 774 O O . PRO A 1 96 ? 4.435 6.401 -5.196 1.00 86.44 96 PRO A O 1
ATOM 777 N N . TYR A 1 97 ? 2.716 7.856 -5.186 1.00 87.00 97 TYR A N 1
ATOM 778 C CA . TYR A 1 97 ? 2.272 7.577 -3.823 1.00 87.00 97 TYR A CA 1
ATOM 779 C C . TYR A 1 97 ? 0.819 7.120 -3.806 1.00 87.00 97 TYR A C 1
ATOM 781 O O . TYR A 1 97 ? 0.017 7.469 -4.669 1.00 87.00 97 TYR A O 1
ATOM 789 N N . VAL A 1 98 ? 0.492 6.362 -2.767 1.00 86.94 98 VAL A N 1
ATOM 790 C CA . VAL A 1 98 ? -0.875 6.029 -2.384 1.00 86.94 98 VAL A CA 1
ATOM 791 C C . VAL A 1 98 ? -1.045 6.412 -0.929 1.00 86.94 98 VAL A C 1
ATOM 793 O O . VAL A 1 98 ? -0.178 6.110 -0.104 1.00 86.94 98 VAL A O 1
ATOM 796 N N . TRP A 1 99 ? -2.182 7.018 -0.610 1.00 89.12 99 TRP A N 1
ATOM 797 C CA . TRP A 1 99 ? -2.582 7.257 0.768 1.00 89.12 99 TRP A CA 1
ATOM 798 C C . TRP A 1 99 ? -3.691 6.298 1.179 1.00 89.12 99 TRP A C 1
ATOM 800 O O . TRP A 1 99 ? -4.524 5.879 0.375 1.00 89.12 99 TRP A O 1
ATOM 810 N N . ILE A 1 100 ? -3.673 5.943 2.459 1.00 87.81 100 ILE A N 1
ATOM 811 C CA . ILE A 1 100 ? -4.666 5.084 3.091 1.00 87.81 100 ILE A CA 1
ATOM 812 C C . ILE A 1 100 ? -5.202 5.856 4.287 1.00 87.81 100 ILE A C 1
ATOM 814 O O . ILE A 1 100 ? -4.439 6.247 5.171 1.00 87.81 100 ILE A O 1
ATOM 818 N N . GLN A 1 101 ? -6.509 6.078 4.302 1.00 89.56 101 GLN A N 1
ATOM 819 C CA . GLN A 1 101 ? -7.209 6.768 5.370 1.00 89.56 101 GLN A CA 1
ATOM 820 C C . GLN A 1 101 ? -8.078 5.775 6.138 1.00 89.56 101 GLN A C 1
ATOM 822 O O . GLN A 1 101 ? -8.959 5.129 5.574 1.00 89.56 101 GLN A O 1
ATOM 827 N N . PHE A 1 102 ? -7.848 5.678 7.445 1.00 89.25 102 PHE A N 1
ATOM 828 C CA . PHE A 1 102 ? -8.657 4.866 8.349 1.00 89.25 102 PHE A CA 1
ATOM 829 C C . PHE A 1 102 ? -9.747 5.745 8.971 1.00 89.25 102 PHE A C 1
ATOM 831 O O . PHE A 1 102 ? -9.470 6.544 9.861 1.00 89.25 102 PHE A O 1
ATOM 838 N N . ASN A 1 103 ? -10.987 5.626 8.491 1.00 87.75 103 ASN A N 1
ATOM 839 C CA . ASN A 1 103 ? -12.074 6.540 8.872 1.00 87.75 103 ASN A CA 1
ATOM 840 C C . ASN A 1 103 ? -12.684 6.218 10.241 1.00 87.75 103 ASN A C 1
ATOM 842 O O . ASN A 1 103 ? -13.198 7.100 10.923 1.00 87.75 103 ASN A O 1
ATOM 846 N N . GLN A 1 104 ? -12.679 4.942 10.626 1.00 89.50 104 GLN A N 1
ATOM 847 C CA . GLN A 1 104 ? -13.302 4.453 11.853 1.00 89.50 104 GLN A CA 1
ATOM 848 C C . GLN A 1 104 ? -12.404 3.402 12.491 1.00 89.50 104 GLN A C 1
ATOM 850 O O . GLN A 1 104 ? -12.446 2.227 12.119 1.00 89.50 104 GLN A O 1
ATOM 855 N N . VAL A 1 105 ? -11.588 3.856 13.437 1.00 90.81 105 VAL A N 1
ATOM 856 C CA . VAL A 1 105 ? -10.612 3.043 14.161 1.00 90.81 105 VAL A CA 1
ATOM 857 C C . VAL A 1 105 ? -11.057 2.919 15.611 1.00 90.81 105 VAL A C 1
ATOM 859 O O . VAL A 1 105 ? -11.385 3.922 16.246 1.00 90.81 105 VAL A O 1
ATOM 862 N N . LYS A 1 106 ? -11.077 1.697 16.146 1.00 91.94 106 LYS A N 1
ATOM 863 C CA . LYS A 1 106 ? -11.408 1.465 17.553 1.00 91.94 106 LYS A CA 1
ATOM 864 C C . LYS A 1 106 ? -10.297 2.023 18.459 1.00 91.94 106 LYS A C 1
ATOM 866 O O . LYS A 1 106 ? -9.143 1.621 18.301 1.00 91.94 106 LYS A O 1
ATOM 871 N N . PRO A 1 107 ? -10.611 2.922 19.407 1.00 94.31 107 PRO A N 1
ATOM 872 C CA . PRO A 1 107 ? -9.598 3.480 20.289 1.00 94.31 107 PRO A CA 1
ATOM 873 C C . PRO A 1 107 ? -9.1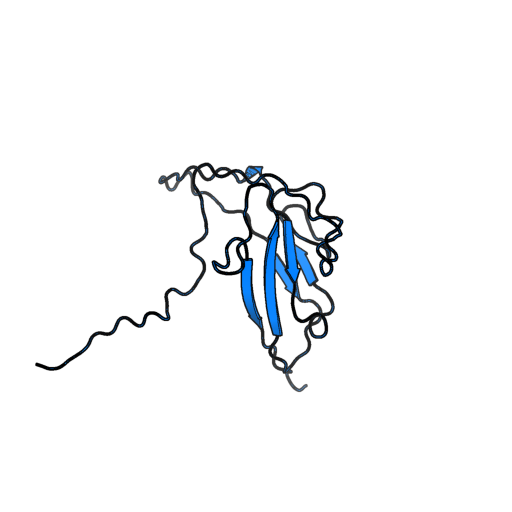74 2.478 21.370 1.00 94.31 107 PRO A C 1
ATOM 875 O O . PRO A 1 107 ? -9.883 1.516 21.670 1.00 94.31 107 PRO A O 1
ATOM 878 N N . ASN A 1 108 ? -8.019 2.742 21.983 1.00 95.00 108 ASN A N 1
ATOM 879 C CA . ASN A 1 108 ? -7.405 1.968 23.065 1.00 95.00 108 ASN A CA 1
ATOM 880 C C . ASN A 1 108 ? -7.141 0.491 22.720 1.00 95.00 108 ASN A C 1
ATOM 882 O O . ASN A 1 108 ? -7.053 -0.355 23.607 1.00 95.00 108 ASN A O 1
ATOM 886 N N . VAL A 1 109 ? -6.991 0.179 21.431 1.00 92.44 109 VAL A N 1
ATOM 887 C CA . VAL A 1 109 ? -6.634 -1.151 20.932 1.00 92.44 109 VAL A CA 1
ATOM 888 C C . VAL A 1 109 ? -5.414 -1.032 20.025 1.00 92.44 109 VAL A C 1
ATOM 890 O O . VAL A 1 109 ? -5.306 -0.094 19.234 1.00 92.44 109 VAL A O 1
ATOM 893 N N . LEU A 1 110 ? -4.471 -1.967 20.165 1.00 91.50 110 LEU A N 1
ATOM 894 C CA . LEU A 1 110 ? -3.335 -2.091 19.255 1.00 91.50 110 LEU A CA 1
ATOM 895 C C . LEU A 1 110 ? -3.785 -2.845 18.006 1.00 91.50 110 LEU A C 1
ATOM 897 O O . LEU A 1 110 ? -4.143 -4.017 18.082 1.00 91.50 110 LEU A O 1
ATOM 901 N N . ILE A 1 111 ? -3.743 -2.174 16.863 1.00 89.25 111 ILE A N 1
ATOM 902 C CA . ILE A 1 111 ? -4.260 -2.688 15.600 1.00 89.25 111 ILE A CA 1
ATOM 903 C C . ILE A 1 111 ? -3.083 -3.004 14.688 1.00 89.25 111 ILE A C 1
ATOM 905 O O . ILE A 1 111 ? -2.273 -2.133 14.362 1.00 89.25 111 ILE A O 1
ATOM 909 N N . ASN A 1 112 ? -2.994 -4.259 14.260 1.00 88.62 112 ASN A N 1
ATOM 910 C CA . ASN A 1 112 ? -2.021 -4.683 13.260 1.00 88.62 112 ASN A CA 1
ATOM 911 C C . ASN A 1 112 ? -2.558 -4.346 11.875 1.00 88.62 112 ASN A C 1
ATOM 913 O O . ASN A 1 112 ? -3.689 -4.704 11.575 1.00 88.62 112 ASN A O 1
ATOM 917 N N . VAL A 1 113 ? -1.747 -3.704 11.037 1.00 85.44 113 VAL A N 1
ATOM 918 C CA . VAL A 1 113 ? -2.076 -3.328 9.661 1.00 85.44 113 VAL A CA 1
ATOM 919 C C . VAL A 1 113 ? -1.130 -4.021 8.690 1.00 85.44 113 VAL A C 1
ATOM 921 O O . VAL A 1 113 ? 0.089 -4.000 8.874 1.00 85.44 113 VAL A O 1
ATOM 924 N N . ILE A 1 114 ? -1.693 -4.608 7.632 1.00 85.44 114 ILE A N 1
ATOM 925 C CA . ILE A 1 114 ? -0.942 -5.196 6.524 1.00 85.44 114 ILE A CA 1
ATOM 926 C C . ILE A 1 114 ? -1.473 -4.624 5.211 1.00 85.44 114 ILE A C 1
ATOM 928 O O . ILE A 1 114 ? -2.660 -4.746 4.911 1.00 85.44 114 ILE A O 1
ATOM 932 N N . CYS A 1 115 ? -0.574 -4.048 4.418 1.00 83.88 115 CYS A N 1
ATOM 933 C CA . CYS A 1 115 ? -0.838 -3.587 3.059 1.00 83.88 115 CYS A CA 1
ATOM 934 C C . CYS A 1 115 ? -0.060 -4.466 2.080 1.00 83.88 115 CYS A C 1
ATOM 936 O O . CYS A 1 115 ? 1.143 -4.661 2.263 1.00 83.88 115 CYS A O 1
ATOM 938 N N . ARG A 1 116 ? -0.720 -4.978 1.041 1.00 83.19 116 ARG A N 1
ATOM 939 C CA . ARG A 1 116 ? -0.124 -5.835 0.008 1.00 83.19 116 ARG A CA 1
ATOM 940 C C . ARG A 1 116 ? -0.308 -5.211 -1.367 1.00 83.19 116 ARG A C 1
ATOM 942 O O . ARG A 1 116 ? -1.372 -4.670 -1.649 1.00 83.19 116 ARG A O 1
ATOM 949 N N . VAL A 1 117 ? 0.724 -5.312 -2.200 1.00 83.06 117 VAL A N 1
ATOM 950 C CA . VAL A 1 117 ? 0.691 -4.922 -3.613 1.00 83.06 117 VAL A CA 1
ATOM 951 C C . VAL A 1 117 ? 0.441 -6.158 -4.478 1.00 83.06 117 VAL A C 1
ATOM 953 O O . VAL A 1 117 ? 1.057 -7.201 -4.253 1.00 83.06 117 VAL A O 1
ATOM 956 N N . PHE A 1 118 ? -0.438 -6.030 -5.468 1.00 80.25 118 PHE A N 1
ATOM 957 C CA . PHE A 1 118 ? -0.794 -7.071 -6.427 1.00 80.25 118 PHE A CA 1
ATOM 958 C C . PHE A 1 118 ? -0.406 -6.648 -7.837 1.00 80.25 118 PHE A C 1
ATOM 960 O O . PHE A 1 118 ? -0.884 -5.637 -8.352 1.00 80.25 118 PHE A O 1
ATOM 967 N N . ASP A 1 119 ? 0.471 -7.433 -8.454 1.00 82.38 119 ASP A N 1
ATOM 968 C CA . ASP A 1 119 ? 1.000 -7.176 -9.786 1.00 82.38 119 ASP A CA 1
ATOM 969 C C . ASP A 1 119 ? 1.539 -8.487 -10.391 1.00 82.38 119 ASP A C 1
ATOM 971 O O . ASP A 1 119 ? 2.038 -9.344 -9.660 1.00 82.38 119 ASP A O 1
ATOM 975 N N . ALA A 1 120 ? 1.434 -8.674 -11.708 1.00 81.25 120 ALA A N 1
ATOM 976 C CA . ALA A 1 120 ? 1.794 -9.924 -12.379 1.00 81.25 120 ALA A CA 1
ATOM 977 C C . ALA A 1 120 ? 3.304 -10.206 -12.357 1.00 81.25 120 ALA A C 1
ATOM 979 O O . ALA A 1 120 ? 3.714 -11.362 -12.454 1.00 81.25 120 ALA A O 1
ATOM 980 N N . ASN A 1 121 ? 4.142 -9.169 -12.247 1.00 83.75 121 ASN A N 1
ATOM 981 C CA . ASN A 1 121 ? 5.598 -9.319 -12.158 1.00 83.75 121 ASN A CA 1
ATOM 982 C C . ASN A 1 121 ? 6.153 -9.102 -10.741 1.00 83.75 121 ASN A C 1
ATOM 984 O O . ASN A 1 121 ? 7.370 -8.998 -10.568 1.00 83.75 121 ASN A O 1
ATOM 988 N N . ILE A 1 122 ? 5.283 -9.082 -9.726 1.00 81.12 122 ILE A N 1
ATOM 989 C CA . ILE A 1 122 ? 5.666 -8.987 -8.319 1.00 81.12 122 ILE A CA 1
ATOM 990 C C . ILE A 1 122 ? 5.283 -10.284 -7.604 1.00 81.12 122 ILE A C 1
ATOM 992 O O . ILE A 1 122 ? 4.124 -10.543 -7.290 1.00 81.12 122 ILE A O 1
ATOM 996 N N . ASN A 1 123 ? 6.293 -11.094 -7.286 1.00 80.00 123 ASN A N 1
ATOM 997 C CA . ASN A 1 123 ? 6.091 -12.321 -6.524 1.00 80.00 123 ASN A CA 1
ATOM 998 C C . ASN A 1 123 ? 5.922 -12.015 -5.035 1.00 80.00 123 ASN A C 1
ATOM 1000 O O . ASN A 1 123 ? 6.818 -11.462 -4.387 1.00 80.00 123 ASN A O 1
ATOM 1004 N N . PHE A 1 124 ? 4.787 -12.438 -4.486 1.00 74.88 124 PHE A N 1
ATOM 1005 C CA . PHE A 1 124 ? 4.548 -12.405 -3.055 1.00 74.88 124 PHE A CA 1
ATOM 1006 C C . PHE A 1 124 ? 5.320 -13.527 -2.357 1.00 74.88 124 PHE A C 1
ATOM 1008 O O . PHE A 1 124 ? 5.141 -14.705 -2.660 1.00 74.88 124 PHE A O 1
ATOM 1015 N N . ASP A 1 125 ? 6.145 -13.161 -1.379 1.00 75.75 125 ASP A N 1
ATOM 1016 C CA . ASP A 1 125 ? 6.816 -14.117 -0.505 1.00 75.75 125 ASP A CA 1
ATOM 1017 C C . ASP A 1 125 ? 6.582 -13.738 0.962 1.00 75.75 125 ASP A C 1
ATOM 1019 O O . ASP A 1 125 ? 7.062 -12.715 1.463 1.00 75.75 125 ASP A O 1
ATOM 1023 N N . LYS A 1 126 ? 5.845 -14.612 1.665 1.00 69.94 126 LYS A N 1
ATOM 1024 C CA . LYS A 1 126 ? 5.489 -14.452 3.082 1.00 69.94 126 LYS A CA 1
ATOM 1025 C C . LYS A 1 126 ? 6.721 -14.307 3.979 1.00 69.94 126 LYS A C 1
ATOM 1027 O O . LYS A 1 126 ? 6.622 -13.621 4.995 1.00 69.94 126 LYS A O 1
ATOM 1032 N N . LYS A 1 127 ? 7.853 -14.930 3.620 1.00 75.81 127 LYS A N 1
ATOM 1033 C CA . LYS A 1 127 ? 9.081 -14.927 4.431 1.00 75.81 127 LYS A CA 1
ATOM 1034 C C . LYS A 1 127 ? 9.879 -13.637 4.267 1.00 75.81 127 LYS A C 1
ATOM 1036 O O . LYS A 1 127 ? 10.367 -13.103 5.256 1.00 75.81 127 LYS A O 1
ATOM 1041 N N . SER A 1 128 ? 9.994 -13.118 3.045 1.00 75.12 128 SER A N 1
ATOM 1042 C CA . SER A 1 128 ? 10.804 -11.922 2.768 1.00 75.12 128 SER A CA 1
ATOM 1043 C C . SER A 1 128 ? 10.058 -10.595 2.924 1.00 75.12 128 SER A C 1
ATOM 1045 O O . SER A 1 128 ? 10.680 -9.543 2.806 1.00 75.12 128 SER A O 1
ATOM 1047 N N . SER A 1 129 ? 8.746 -10.617 3.197 1.00 75.69 129 SER A N 1
ATOM 1048 C CA . SER A 1 129 ? 7.889 -9.414 3.222 1.00 75.69 129 SER A CA 1
ATOM 1049 C C . SER A 1 129 ? 7.934 -8.610 1.916 1.00 75.69 129 SER A C 1
ATOM 1051 O O . SER A 1 129 ? 7.624 -7.423 1.892 1.00 75.69 129 SER A O 1
ATOM 1053 N N . ARG A 1 130 ? 8.314 -9.247 0.803 1.00 79.88 130 ARG A N 1
ATOM 1054 C CA . ARG A 1 130 ? 8.270 -8.617 -0.517 1.00 79.88 130 ARG A CA 1
ATOM 1055 C C . ARG A 1 130 ? 6.827 -8.277 -0.875 1.00 79.88 130 ARG A C 1
ATOM 1057 O O . ARG A 1 130 ? 5.923 -9.067 -0.607 1.00 79.88 130 ARG A O 1
ATOM 1064 N N . ALA A 1 131 ? 6.644 -7.110 -1.493 1.00 79.06 131 ALA A N 1
ATOM 1065 C CA . ALA A 1 131 ? 5.337 -6.594 -1.908 1.00 79.06 131 ALA A CA 1
ATOM 1066 C C . ALA A 1 131 ? 4.338 -6.382 -0.760 1.00 79.06 131 ALA A C 1
ATOM 1068 O O . ALA A 1 131 ? 3.129 -6.345 -0.986 1.00 79.06 131 ALA A O 1
ATOM 1069 N N . LEU A 1 132 ? 4.829 -6.281 0.477 1.00 83.00 132 LEU A N 1
ATOM 1070 C CA . LEU A 1 132 ? 3.994 -6.192 1.659 1.00 83.00 132 LEU A CA 1
ATOM 1071 C C . LEU A 1 132 ? 4.626 -5.261 2.692 1.00 83.00 132 LEU A C 1
ATOM 1073 O O . LEU A 1 132 ? 5.807 -5.361 3.008 1.00 83.00 132 LEU A O 1
ATOM 1077 N N . THR A 1 133 ? 3.803 -4.400 3.276 1.00 84.75 133 THR A N 1
ATOM 1078 C CA . THR A 1 133 ? 4.179 -3.527 4.389 1.00 84.75 133 THR A CA 1
ATOM 1079 C C . THR A 1 133 ? 3.327 -3.878 5.601 1.00 84.75 133 THR A C 1
ATOM 1081 O O . THR A 1 133 ? 2.109 -4.006 5.485 1.00 84.75 133 THR A O 1
ATOM 1084 N N . ARG A 1 134 ? 3.965 -4.030 6.769 1.00 85.62 134 ARG A N 1
ATOM 1085 C CA . ARG A 1 134 ? 3.290 -4.223 8.061 1.00 85.62 134 ARG A CA 1
ATOM 1086 C C . ARG A 1 134 ? 3.604 -3.061 8.983 1.00 85.62 134 ARG A C 1
ATOM 1088 O O . ARG A 1 134 ? 4.760 -2.656 9.076 1.00 85.62 134 ARG A O 1
ATOM 1095 N N . PHE A 1 135 ? 2.599 -2.565 9.683 1.00 87.62 135 PHE A N 1
ATOM 1096 C CA . PHE A 1 135 ? 2.777 -1.593 10.755 1.00 87.62 135 PHE A CA 1
ATOM 1097 C C . PHE A 1 135 ? 1.676 -1.757 11.797 1.00 87.62 135 PHE A C 1
ATOM 1099 O O . PHE A 1 135 ? 0.708 -2.485 11.588 1.00 87.62 135 PHE A O 1
ATOM 1106 N N . GLN A 1 136 ? 1.847 -1.105 12.940 1.00 89.75 136 GLN A N 1
ATOM 1107 C CA . GLN A 1 136 ? 0.878 -1.117 14.025 1.00 89.75 136 GLN A CA 1
ATOM 1108 C C . GLN A 1 136 ? 0.396 0.301 14.282 1.00 89.75 136 GLN A C 1
ATOM 1110 O O . GLN A 1 136 ? 1.190 1.242 14.241 1.00 89.75 136 GLN A O 1
ATOM 1115 N N . ILE A 1 137 ? -0.897 0.444 14.551 1.00 90.56 137 ILE A N 1
ATOM 1116 C CA . ILE A 1 137 ? -1.493 1.710 14.967 1.00 90.56 137 ILE A CA 1
ATOM 1117 C C . ILE A 1 137 ? -2.128 1.534 16.344 1.00 90.56 137 ILE A C 1
ATOM 1119 O O . ILE A 1 137 ? -2.750 0.513 16.634 1.00 90.56 137 ILE A O 1
ATOM 1123 N N . TYR A 1 138 ? -1.963 2.539 17.194 1.00 91.88 138 TYR A N 1
ATOM 1124 C CA . TYR A 1 138 ? -2.643 2.640 18.477 1.00 91.88 138 TYR A CA 1
ATOM 1125 C C . TYR A 1 138 ? -3.183 4.058 18.603 1.00 91.88 138 TYR A C 1
ATOM 1127 O O . TYR A 1 138 ? -2.415 5.021 18.584 1.00 91.88 138 TYR A O 1
ATOM 1135 N N . ILE A 1 139 ? -4.503 4.187 18.707 1.00 91.69 139 ILE A N 1
ATOM 1136 C CA . ILE A 1 139 ? -5.170 5.476 18.884 1.00 91.69 139 ILE A CA 1
ATOM 1137 C C . ILE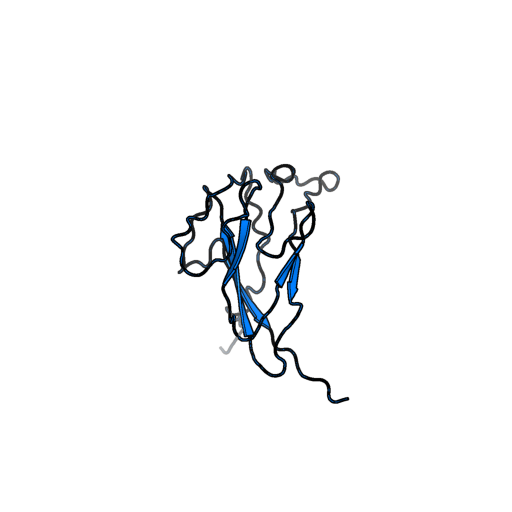 A 1 139 ? -5.708 5.516 20.302 1.00 91.69 139 ILE A C 1
ATOM 1139 O O . ILE A 1 139 ? -6.537 4.691 20.679 1.00 91.69 139 ILE A O 1
ATOM 1143 N N . LYS A 1 140 ? -5.218 6.462 21.099 1.00 93.56 140 LYS A N 1
ATOM 1144 C CA . LYS A 1 140 ? -5.704 6.675 22.460 1.00 93.56 140 LYS A CA 1
ATOM 1145 C C . LYS A 1 140 ? -7.014 7.456 22.409 1.00 93.56 140 LYS A C 1
ATOM 1147 O O . LYS A 1 140 ? -7.093 8.453 21.694 1.00 93.56 140 LYS A O 1
ATOM 1152 N N . ASP A 1 141 ? -8.005 7.026 23.184 1.00 91.88 141 ASP A N 1
ATOM 1153 C CA . ASP A 1 141 ? -9.206 7.836 23.381 1.00 91.88 141 ASP A CA 1
ATOM 1154 C C . ASP A 1 141 ? -8.851 9.088 24.190 1.00 91.88 141 ASP A C 1
ATOM 1156 O O . ASP A 1 141 ? -8.147 9.003 25.205 1.00 91.88 141 ASP A O 1
ATOM 1160 N N . ILE A 1 142 ? -9.302 10.250 23.727 1.00 85.56 142 ILE A N 1
ATOM 1161 C CA . ILE A 1 142 ? -9.117 11.498 24.462 1.00 85.56 142 ILE A CA 1
ATOM 1162 C C . ILE A 1 142 ? -10.412 11.717 25.243 1.00 85.56 142 ILE A C 1
ATOM 1164 O O . ILE A 1 142 ? -11.443 11.971 24.615 1.00 85.56 142 ILE A O 1
ATOM 1168 N N . PRO A 1 143 ? -10.391 11.596 26.584 1.00 80.19 143 PRO A N 1
ATOM 1169 C CA . PRO A 1 143 ? -11.572 11.891 27.379 1.00 80.19 143 PRO A CA 1
ATOM 1170 C C . PRO A 1 143 ? -12.009 13.333 27.102 1.00 80.19 143 PRO A C 1
ATOM 1172 O O . PRO A 1 143 ? -11.171 14.237 27.063 1.00 80.19 143 PRO A O 1
ATOM 1175 N N . LYS A 1 144 ? -13.308 13.505 26.844 1.00 67.00 144 LYS A N 1
ATOM 1176 C CA . LYS A 1 144 ? -13.938 14.820 26.692 1.00 67.00 144 LYS A CA 1
ATOM 1177 C C . LYS A 1 144 ? -13.926 15.593 28.003 1.00 67.00 144 LYS A C 1
ATOM 1179 O O . LYS A 1 144 ? -14.080 14.941 29.060 1.00 67.00 144 LYS A O 1
#